Protein AF-A0A7M7PL51-F1 (afdb_monomer)

Structure (mmCIF, N/CA/C/O backbone):
data_AF-A0A7M7PL51-F1
#
_entry.id   AF-A0A7M7PL51-F1
#
loop_
_atom_site.group_PDB
_atom_site.id
_atom_site.type_symbol
_atom_site.label_atom_id
_atom_site.label_alt_id
_atom_site.label_comp_id
_atom_site.label_asym_id
_atom_site.label_entity_id
_atom_site.label_seq_id
_atom_site.pdbx_PDB_ins_code
_atom_site.Cartn_x
_atom_site.Cartn_y
_atom_site.Cartn_z
_atom_site.occupancy
_atom_site.B_iso_or_equiv
_atom_site.auth_seq_id
_atom_site.auth_comp_id
_atom_site.auth_asym_id
_atom_site.auth_atom_id
_atom_site.pdbx_PDB_model_num
ATOM 1 N N . MET A 1 1 ? -36.227 14.130 26.223 1.00 51.66 1 MET A N 1
ATOM 2 C CA . MET A 1 1 ? -36.471 14.501 24.810 1.00 51.66 1 MET A CA 1
ATOM 3 C C . MET A 1 1 ? -36.472 16.018 24.718 1.00 51.66 1 MET A C 1
ATOM 5 O O . MET A 1 1 ? -37.529 16.610 24.562 1.00 51.66 1 MET A O 1
ATOM 9 N N . GLN A 1 2 ? -35.310 16.642 24.919 1.00 46.22 2 GLN A N 1
ATOM 10 C CA . GLN A 1 2 ? -35.199 18.102 24.919 1.00 46.22 2 GLN A CA 1
ATOM 11 C C . GLN A 1 2 ? -33.788 18.605 24.560 1.00 46.22 2 GLN A C 1
ATOM 13 O O . GLN A 1 2 ? -33.479 19.728 24.901 1.00 46.22 2 GLN A O 1
ATOM 18 N N . ASP A 1 3 ? -32.972 17.810 23.847 1.00 57.25 3 ASP A N 1
ATOM 19 C CA . ASP A 1 3 ? -31.594 18.209 23.475 1.00 57.25 3 ASP A CA 1
ATOM 20 C C . ASP A 1 3 ? -31.186 17.831 22.032 1.00 57.25 3 ASP A C 1
ATOM 22 O O . ASP A 1 3 ? -30.055 18.061 21.632 1.00 57.25 3 ASP A O 1
ATOM 26 N N . VAL A 1 4 ? -32.065 17.233 21.212 1.00 58.66 4 VAL A N 1
ATOM 27 C CA . VAL A 1 4 ? -31.694 16.816 19.832 1.00 58.66 4 VAL A CA 1
ATOM 28 C C . VAL A 1 4 ? -31.955 17.930 18.809 1.00 58.66 4 VAL A C 1
ATOM 30 O O . VAL A 1 4 ? -31.234 18.065 17.824 1.00 58.66 4 VAL A O 1
ATOM 33 N N . THR A 1 5 ? -32.967 18.764 19.059 1.00 55.50 5 THR A N 1
ATOM 34 C CA . THR A 1 5 ? -33.276 19.954 18.253 1.00 55.50 5 THR A CA 1
ATOM 35 C C . THR A 1 5 ? -32.209 21.034 18.393 1.00 55.50 5 THR A C 1
ATOM 37 O O . THR A 1 5 ? -31.824 21.608 17.387 1.00 55.50 5 THR A O 1
ATOM 40 N N . GLU A 1 6 ? -31.665 21.240 19.595 1.00 62.19 6 GLU A N 1
ATOM 41 C CA . GLU A 1 6 ? -30.603 22.229 19.837 1.00 62.19 6 GLU A CA 1
ATOM 42 C C . GLU A 1 6 ? -29.288 21.808 19.161 1.00 62.19 6 GLU A C 1
ATOM 44 O O . GLU A 1 6 ? -28.619 22.620 18.534 1.00 62.19 6 GLU A O 1
ATOM 49 N N . ILE A 1 7 ? -28.976 20.505 19.161 1.00 67.88 7 ILE A N 1
ATOM 50 C CA . ILE A 1 7 ? -27.845 19.951 18.399 1.00 67.88 7 ILE A CA 1
ATOM 51 C C . ILE A 1 7 ? -28.050 20.132 16.887 1.00 67.88 7 ILE A C 1
ATOM 53 O O . ILE A 1 7 ? -27.099 20.448 16.183 1.00 67.88 7 ILE A O 1
ATOM 57 N N . THR A 1 8 ? -29.277 19.972 16.380 1.00 58.47 8 THR A N 1
ATOM 58 C CA . THR A 1 8 ? -29.563 20.157 14.945 1.00 58.47 8 THR A CA 1
ATOM 59 C C . THR A 1 8 ? -29.478 21.634 14.546 1.00 58.47 8 THR A C 1
ATOM 61 O O . THR A 1 8 ? -28.934 21.943 13.494 1.00 58.47 8 THR A O 1
ATOM 64 N N . GLU A 1 9 ? -29.940 22.558 15.394 1.00 63.97 9 GLU A N 1
ATOM 65 C CA . GLU A 1 9 ? -29.781 24.006 15.185 1.00 63.97 9 GLU A CA 1
ATOM 66 C C . GLU A 1 9 ? -28.310 24.437 15.222 1.00 63.97 9 GLU A C 1
ATOM 68 O O . GLU A 1 9 ? -27.902 25.261 14.409 1.00 63.97 9 GLU A O 1
ATOM 73 N N . ILE A 1 10 ? -27.496 23.836 16.095 1.00 67.94 10 ILE A N 1
ATOM 74 C CA . ILE A 1 10 ? -26.047 24.071 16.138 1.00 67.94 10 ILE A CA 1
ATOM 75 C C . ILE A 1 10 ? -25.356 23.509 14.887 1.00 67.94 10 ILE A C 1
ATOM 77 O O . ILE A 1 10 ? -24.491 24.179 14.338 1.00 67.94 10 ILE A O 1
ATOM 81 N N . ILE A 1 11 ? -25.737 22.322 14.400 1.00 66.06 11 ILE A N 1
ATOM 82 C CA . ILE A 1 11 ? -25.178 21.743 13.162 1.00 66.06 11 ILE A CA 1
ATOM 83 C C . ILE A 1 11 ? -25.517 22.625 11.953 1.00 66.06 11 ILE A C 1
ATOM 85 O O . ILE A 1 11 ? -24.614 22.978 11.204 1.00 66.06 11 ILE A O 1
ATOM 89 N N . MET A 1 12 ? -26.773 23.068 11.824 1.00 55.31 12 MET A N 1
ATOM 90 C CA . MET A 1 12 ? -27.180 23.980 10.746 1.00 55.31 12 MET A CA 1
ATOM 91 C C . MET A 1 12 ? -26.479 25.347 10.843 1.00 55.31 12 MET A C 1
ATOM 93 O O . MET A 1 12 ? -26.126 25.925 9.825 1.00 55.31 12 MET A O 1
ATOM 97 N N . ALA A 1 13 ? -26.231 25.859 12.055 1.00 57.91 13 ALA A N 1
ATOM 98 C CA . ALA A 1 13 ? -25.512 27.121 12.256 1.00 57.91 13 ALA A CA 1
ATOM 99 C C . ALA A 1 13 ? -23.990 27.013 12.027 1.00 57.91 13 ALA A C 1
ATOM 101 O O . ALA A 1 13 ? -23.336 28.021 11.774 1.00 57.91 13 ALA A O 1
ATOM 102 N N . LEU A 1 14 ? -23.411 25.812 12.126 1.00 57.88 14 LEU A N 1
ATOM 103 C CA . LEU A 1 14 ? -21.988 25.562 11.870 1.00 57.88 14 LEU A CA 1
ATOM 104 C C . LEU A 1 14 ? -21.682 25.330 10.384 1.00 57.88 14 LEU A C 1
ATOM 106 O O . LEU A 1 14 ? -20.540 25.528 9.971 1.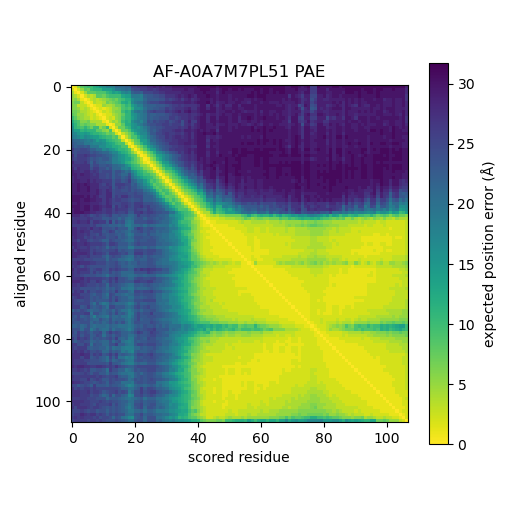00 57.88 14 LEU A O 1
ATOM 110 N N . GLU A 1 15 ? -22.680 24.953 9.584 1.00 57.22 15 GLU A N 1
ATOM 111 C CA . GLU A 1 15 ? -22.548 24.809 8.128 1.00 57.22 15 GLU A CA 1
ATOM 112 C C . GLU A 1 15 ? -22.457 26.168 7.401 1.00 57.22 15 GLU A C 1
ATOM 114 O O . GLU A 1 15 ? -21.909 26.224 6.303 1.00 57.22 15 GLU A O 1
ATOM 119 N N . ASP A 1 16 ? -22.887 27.269 8.032 1.00 59.53 16 ASP A N 1
ATOM 120 C CA . ASP A 1 16 ? -22.971 28.601 7.406 1.00 59.53 16 ASP A CA 1
ATOM 121 C C . ASP A 1 16 ? -21.784 29.550 7.686 1.00 59.53 16 ASP A C 1
ATOM 123 O O . ASP A 1 16 ? -21.740 30.631 7.098 1.00 59.53 16 ASP A O 1
ATOM 127 N N . GLU A 1 17 ? -20.802 29.205 8.538 1.00 57.53 17 GLU A N 1
ATOM 128 C CA . GLU A 1 17 ? -19.741 30.176 8.889 1.00 57.53 17 GLU A CA 1
ATOM 129 C C . GLU A 1 17 ? -18.281 29.764 8.675 1.00 57.53 17 GLU A C 1
ATOM 131 O O . GLU A 1 17 ? -17.430 30.613 8.913 1.00 57.53 17 GLU A O 1
ATOM 136 N N . GLN A 1 18 ? -17.922 28.568 8.176 1.00 56.12 18 GLN A N 1
ATOM 137 C CA . GLN A 1 18 ? -16.511 28.289 7.825 1.00 56.12 18 GLN A CA 1
ATOM 138 C C . GLN A 1 18 ? -16.293 27.333 6.645 1.00 56.12 18 GLN A C 1
ATOM 140 O O . GLN A 1 18 ? -15.847 26.203 6.832 1.00 56.12 18 GLN A O 1
ATOM 145 N N . ILE A 1 19 ? -16.438 27.849 5.418 1.00 45.22 19 ILE A N 1
ATOM 146 C CA . ILE A 1 19 ? -15.570 27.470 4.291 1.00 45.22 19 ILE A CA 1
ATOM 147 C C . ILE A 1 19 ? -15.128 28.749 3.553 1.00 45.22 19 ILE A C 1
ATOM 149 O O . ILE A 1 19 ? -15.918 29.425 2.910 1.00 45.22 19 ILE A O 1
ATOM 153 N N . LEU A 1 20 ? -13.828 29.043 3.678 1.00 43.47 20 LEU A N 1
ATOM 154 C CA . LEU A 1 20 ? -12.981 29.890 2.824 1.00 43.47 20 LEU A CA 1
ATOM 155 C C . LEU A 1 20 ? -13.353 31.375 2.641 1.00 43.47 20 LEU A C 1
ATOM 157 O O . LEU A 1 20 ? -14.115 31.784 1.773 1.00 43.47 20 LEU A O 1
ATOM 161 N N . ALA A 1 21 ? -12.616 32.213 3.374 1.00 55.38 21 ALA A N 1
ATOM 162 C CA . ALA A 1 21 ? -12.313 33.575 2.962 1.00 55.38 21 ALA A CA 1
ATOM 163 C C . ALA A 1 21 ? -11.702 33.581 1.547 1.00 55.38 21 ALA A C 1
ATOM 165 O O . ALA A 1 21 ? -10.549 33.191 1.360 1.00 55.38 21 ALA A O 1
ATOM 166 N N . GLY A 1 22 ? -12.478 34.047 0.570 1.00 45.59 22 GLY A N 1
ATOM 167 C CA . GLY A 1 22 ? -12.028 34.216 -0.806 1.00 45.59 22 GLY A CA 1
ATOM 168 C C . GLY A 1 22 ? -13.176 34.512 -1.759 1.00 45.59 22 GLY A C 1
ATOM 169 O O . GLY A 1 22 ? -13.438 33.709 -2.639 1.00 45.59 22 GLY A O 1
ATOM 170 N N . ASN A 1 23 ? -13.843 35.658 -1.598 1.00 54.84 23 ASN A N 1
ATOM 171 C CA . ASN A 1 23 ? -14.770 36.175 -2.607 1.00 54.84 23 ASN A CA 1
ATOM 172 C C . ASN A 1 23 ? -14.094 37.335 -3.371 1.00 54.84 23 ASN A C 1
ATOM 174 O O . ASN A 1 23 ? -14.207 38.486 -2.938 1.00 54.84 23 ASN A O 1
ATOM 178 N N . PRO A 1 24 ? -13.306 37.077 -4.430 1.00 53.69 24 PRO A N 1
ATOM 179 C CA . PRO A 1 24 ? -12.985 38.093 -5.424 1.00 53.69 24 PRO A CA 1
ATOM 180 C C . PRO A 1 24 ? -14.181 38.287 -6.383 1.00 53.69 24 PRO A C 1
ATOM 182 O O . PRO A 1 24 ? -14.911 37.333 -6.638 1.00 53.69 24 PRO A O 1
ATOM 185 N N . PRO A 1 25 ? -14.429 39.521 -6.856 1.00 49.31 25 PRO A N 1
ATOM 186 C CA . PRO A 1 25 ? -15.615 39.859 -7.640 1.00 49.31 25 PRO A CA 1
ATOM 187 C C . PRO A 1 25 ? -15.635 39.193 -9.023 1.00 49.31 25 PRO A C 1
ATOM 189 O O . PRO A 1 25 ? -14.589 39.017 -9.644 1.00 49.31 25 PRO A O 1
ATOM 192 N N . GLU A 1 26 ? -16.855 38.884 -9.464 1.00 51.69 26 GLU A N 1
ATOM 193 C CA . GLU A 1 26 ? -17.249 38.460 -10.811 1.00 51.69 26 GLU A CA 1
ATOM 194 C C . GLU A 1 26 ? -16.840 39.502 -11.866 1.00 51.69 26 GLU A C 1
ATOM 196 O O . GLU A 1 26 ? -17.235 40.663 -11.755 1.00 51.69 26 GLU A O 1
ATOM 201 N N . ASP A 1 27 ? -16.072 39.079 -12.872 1.00 46.56 27 ASP A N 1
ATOM 202 C CA . ASP A 1 27 ? -16.086 39.609 -14.242 1.00 46.56 27 ASP A CA 1
ATOM 203 C C . ASP A 1 27 ? -15.251 38.685 -15.157 1.00 46.56 27 ASP A C 1
ATOM 205 O O . ASP A 1 27 ? -14.186 38.214 -14.758 1.00 46.56 27 ASP A O 1
ATOM 209 N N . GLU A 1 28 ? -15.745 38.508 -16.388 1.00 50.00 28 GLU A N 1
ATOM 210 C CA . GLU A 1 28 ? -15.173 37.794 -17.553 1.00 50.00 28 GLU A CA 1
ATOM 211 C C .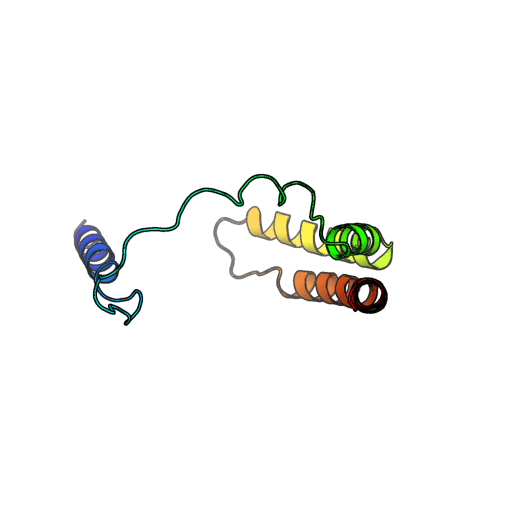 GLU A 1 28 ? -15.593 36.316 -17.731 1.00 50.00 28 GLU A C 1
ATOM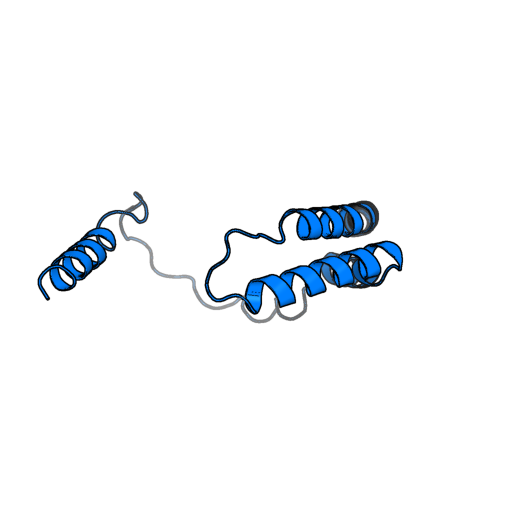 213 O O . GLU A 1 28 ? -14.863 35.366 -17.457 1.00 50.00 28 GLU A O 1
ATOM 218 N N . GLU A 1 29 ? -16.822 36.167 -18.246 1.00 50.53 29 GLU A N 1
ATOM 219 C CA . GLU A 1 29 ? -17.262 35.055 -19.099 1.00 50.53 29 GLU A CA 1
ATOM 220 C C . GLU A 1 29 ? -16.392 34.948 -20.375 1.00 50.53 29 GLU A C 1
ATOM 222 O O . GLU A 1 29 ? -15.865 35.954 -20.848 1.00 50.53 29 GLU A O 1
ATOM 227 N N . GLU A 1 30 ? -16.389 33.744 -20.966 1.00 47.91 30 GLU A N 1
ATOM 228 C CA . GLU A 1 30 ? -15.896 33.354 -22.305 1.00 47.91 30 GLU A CA 1
ATOM 229 C C . GLU A 1 30 ? -14.445 32.839 -22.397 1.00 47.91 30 GLU A C 1
ATOM 231 O O . GLU A 1 30 ? -13.521 33.589 -22.681 1.00 47.91 30 GLU A O 1
ATOM 236 N N . GLU A 1 31 ? -14.277 31.521 -22.209 1.00 46.50 31 GLU A N 1
ATOM 237 C CA . GLU A 1 31 ? -13.568 30.592 -23.121 1.00 46.50 31 GLU A CA 1
ATOM 238 C C . GLU A 1 31 ? -13.635 29.167 -22.518 1.00 46.50 31 GLU A C 1
ATOM 240 O O . GLU A 1 31 ? -12.657 28.609 -22.028 1.00 46.50 31 GLU A O 1
ATOM 245 N N . GLU A 1 32 ? -14.840 28.588 -22.505 1.00 53.06 32 GLU A N 1
ATOM 246 C CA . GLU A 1 32 ? -15.022 27.131 -22.448 1.00 53.06 32 GLU A CA 1
ATOM 247 C C . GLU A 1 32 ? -15.310 26.645 -23.876 1.00 53.06 32 GLU A C 1
ATOM 249 O O . GLU A 1 32 ? -15.903 27.387 -24.659 1.00 53.06 32 GLU A O 1
ATOM 254 N N . GLU A 1 33 ? -14.938 25.397 -24.168 1.00 51.38 33 GLU A N 1
ATOM 255 C CA . GLU A 1 33 ? -15.102 24.661 -25.437 1.00 51.38 33 GLU A CA 1
ATOM 256 C C . GLU A 1 33 ? -13.891 24.721 -26.395 1.00 51.38 33 GLU A C 1
ATOM 258 O O . GLU A 1 33 ? -13.844 25.568 -27.279 1.00 51.38 33 GLU A O 1
ATOM 263 N N . GLU A 1 34 ? -12.924 23.795 -26.224 1.00 47.75 34 GLU A N 1
ATOM 264 C CA . GLU A 1 34 ? -12.287 22.982 -27.304 1.00 47.75 34 GLU A CA 1
ATOM 265 C C . GLU A 1 34 ? -10.995 22.201 -26.885 1.00 47.75 34 GLU A C 1
ATOM 267 O O . GLU A 1 34 ? -10.103 22.017 -27.706 1.00 47.75 34 GLU A O 1
ATOM 272 N N . GLU A 1 35 ? -10.859 21.658 -25.660 1.00 49.25 35 GLU A N 1
ATOM 273 C CA . GLU A 1 35 ? -9.718 20.755 -25.316 1.00 49.25 35 GLU A CA 1
ATOM 274 C C . GLU A 1 35 ? -10.100 19.449 -24.569 1.00 49.25 35 GLU A C 1
ATOM 276 O O . GLU A 1 35 ? -9.269 18.848 -23.898 1.00 49.25 35 GLU A O 1
ATOM 281 N N . GLU A 1 36 ? -11.333 18.941 -24.683 1.00 51.19 36 GLU A N 1
ATOM 282 C CA . GLU A 1 36 ? -11.761 17.753 -23.902 1.00 51.19 36 GLU A CA 1
ATOM 283 C C . GLU A 1 36 ? -11.479 16.373 -24.547 1.00 51.19 36 GLU A C 1
ATOM 285 O O . GLU A 1 36 ? -11.829 15.349 -23.970 1.00 51.19 36 GLU A O 1
ATOM 290 N N . GLU A 1 37 ? -10.828 16.292 -25.714 1.00 51.47 37 GLU A N 1
ATOM 291 C CA . GLU A 1 37 ? -10.710 15.033 -26.493 1.00 51.47 37 GLU A CA 1
ATOM 292 C C . GLU A 1 37 ? -9.268 14.475 -26.613 1.00 51.47 37 GLU A C 1
ATOM 294 O O . GLU A 1 37 ? -9.015 13.600 -27.443 1.00 51.47 37 GLU A O 1
ATOM 299 N N . GLU A 1 38 ? -8.299 14.947 -25.811 1.00 55.66 38 GLU A N 1
ATOM 300 C CA . GLU A 1 38 ? -6.917 14.404 -25.800 1.00 55.66 38 GLU A CA 1
ATOM 301 C C . GLU A 1 38 ? -6.455 13.814 -24.445 1.00 55.66 38 GLU A C 1
ATOM 303 O O . GLU A 1 38 ? -5.388 13.199 -24.382 1.00 55.66 38 GLU A O 1
ATOM 308 N N . ASP A 1 39 ? -7.248 13.920 -23.370 1.00 57.34 39 ASP A N 1
ATOM 309 C CA . ASP A 1 39 ? -6.841 13.491 -22.015 1.00 57.34 39 ASP A CA 1
ATOM 310 C C . ASP A 1 39 ? -7.164 12.020 -21.669 1.00 57.34 39 ASP A C 1
ATOM 312 O O . ASP A 1 39 ? -6.692 11.502 -20.654 1.00 57.34 39 ASP A O 1
ATOM 316 N N . GLU A 1 40 ? -7.926 11.295 -22.497 1.00 61.81 40 GLU A N 1
ATOM 317 C CA . GLU A 1 40 ? -8.349 9.921 -22.161 1.00 61.81 40 GLU A CA 1
ATOM 318 C C . GLU A 1 40 ? -7.205 8.881 -22.205 1.00 61.81 40 GLU A C 1
ATOM 320 O O . GLU A 1 40 ? -7.325 7.802 -21.618 1.00 61.81 40 GLU A O 1
ATOM 325 N N . ASP A 1 41 ? -6.067 9.204 -22.834 1.00 67.81 41 ASP A N 1
ATOM 326 C CA . ASP A 1 41 ? -4.933 8.283 -23.023 1.00 67.81 41 ASP A CA 1
ATOM 327 C C . ASP A 1 41 ? -3.717 8.562 -22.109 1.00 67.81 41 ASP A C 1
ATOM 329 O O . ASP A 1 41 ? -2.730 7.807 -22.126 1.00 67.81 41 ASP A O 1
ATOM 333 N N . LEU A 1 42 ? -3.742 9.620 -21.287 1.00 79.62 42 LEU A N 1
ATOM 334 C CA . LEU A 1 42 ? -2.614 9.967 -20.417 1.00 79.62 42 LEU A CA 1
ATOM 335 C C . LEU A 1 42 ? -2.601 9.114 -19.135 1.00 79.62 42 LEU A C 1
ATOM 337 O O . LEU A 1 42 ? -3.129 9.487 -18.092 1.00 79.62 42 LEU A O 1
ATOM 341 N N . VAL A 1 43 ? -1.943 7.953 -19.190 1.00 87.88 43 VAL A N 1
ATOM 342 C CA . VAL A 1 43 ? -1.769 7.062 -18.025 1.00 87.88 43 VAL A CA 1
ATOM 343 C C . VAL A 1 43 ? -0.475 7.377 -17.269 1.00 87.88 43 VAL A C 1
ATOM 345 O O . VAL A 1 43 ? 0.611 7.315 -17.851 1.00 87.88 43 VAL A O 1
ATOM 348 N N . ASP A 1 44 ? -0.565 7.617 -15.956 1.00 90.38 44 ASP A N 1
ATOM 349 C CA . ASP A 1 44 ? 0.602 7.800 -15.086 1.00 90.38 44 ASP A CA 1
ATOM 350 C C . ASP A 1 44 ? 1.437 6.498 -15.004 1.00 90.38 44 ASP A C 1
ATOM 352 O O . ASP A 1 44 ? 0.961 5.478 -14.489 1.00 90.38 44 ASP A O 1
ATOM 356 N N . PRO A 1 45 ? 2.711 6.498 -15.452 1.00 92.50 45 PRO A N 1
ATOM 357 C CA . PRO A 1 45 ? 3.594 5.340 -15.321 1.00 92.50 45 PRO A CA 1
ATOM 358 C C . PRO A 1 45 ? 3.730 4.827 -13.882 1.00 92.50 45 PRO A C 1
ATOM 360 O O . PRO A 1 45 ? 3.966 3.633 -13.683 1.00 92.50 45 PRO A O 1
ATOM 363 N N . ARG A 1 46 ? 3.576 5.703 -12.879 1.00 93.94 46 ARG A N 1
ATOM 364 C CA . ARG A 1 46 ? 3.655 5.339 -11.461 1.00 93.94 46 ARG A CA 1
ATOM 365 C C . ARG A 1 46 ? 2.573 4.350 -11.058 1.00 93.94 46 ARG A C 1
ATOM 367 O O . ARG A 1 46 ? 2.851 3.521 -10.203 1.00 93.94 46 ARG A O 1
ATOM 374 N N . ASP A 1 47 ? 1.378 4.393 -11.641 1.00 94.50 47 ASP A N 1
ATOM 375 C CA . ASP A 1 47 ? 0.288 3.519 -11.194 1.00 94.50 47 ASP A CA 1
ATOM 376 C C . ASP A 1 47 ? 0.589 2.044 -11.476 1.00 94.50 47 ASP A C 1
ATOM 378 O O . ASP A 1 47 ? 0.443 1.210 -10.583 1.00 94.50 47 ASP A O 1
ATOM 382 N N . LYS A 1 48 ? 1.141 1.735 -12.657 1.00 95.00 48 LYS A N 1
ATOM 383 C CA . LYS A 1 48 ? 1.616 0.377 -12.977 1.00 95.00 48 LYS A CA 1
ATOM 384 C C . LYS A 1 48 ? 2.783 -0.048 -12.088 1.00 95.00 48 LYS A C 1
ATOM 386 O O . LYS A 1 48 ? 2.807 -1.165 -11.588 1.00 95.00 48 LYS A O 1
ATOM 391 N N . ILE A 1 49 ? 3.743 0.851 -11.863 1.00 97.25 49 ILE A N 1
ATOM 392 C CA . ILE A 1 49 ? 4.899 0.575 -10.994 1.00 97.25 49 ILE A CA 1
ATOM 393 C C . ILE A 1 49 ? 4.439 0.2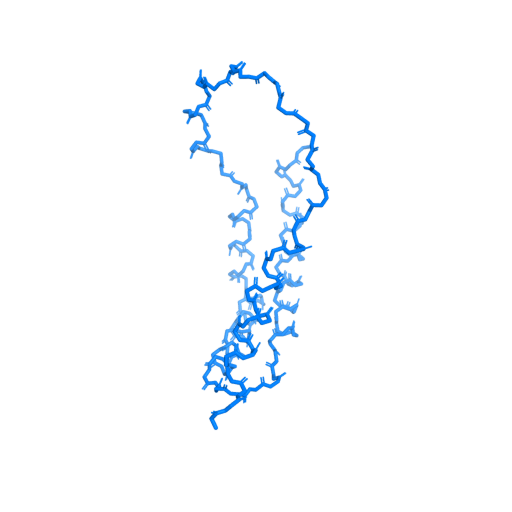86 -9.564 1.00 97.25 49 ILE A C 1
ATOM 395 O O . ILE A 1 49 ? 4.984 -0.604 -8.912 1.00 97.25 49 ILE A O 1
ATOM 399 N N . ARG A 1 50 ? 3.444 1.033 -9.076 1.00 97.06 50 ARG A N 1
ATOM 400 C CA . ARG A 1 50 ? 2.874 0.845 -7.747 1.00 97.06 50 ARG A CA 1
ATOM 401 C C . ARG A 1 50 ? 2.218 -0.530 -7.642 1.00 97.06 50 ARG A C 1
ATOM 403 O O . ARG A 1 50 ? 2.560 -1.259 -6.721 1.00 97.06 50 ARG A O 1
ATOM 410 N N . GLU A 1 51 ? 1.385 -0.919 -8.608 1.00 96.56 51 GLU A N 1
ATOM 411 C CA . GLU A 1 51 ? 0.754 -2.250 -8.658 1.00 96.56 51 GLU A CA 1
ATOM 412 C C . GLU A 1 51 ? 1.795 -3.386 -8.629 1.00 96.56 51 GLU A C 1
ATOM 414 O O . GLU A 1 51 ? 1.699 -4.310 -7.817 1.00 96.56 51 GLU A O 1
ATOM 419 N N . ASP A 1 52 ? 2.851 -3.276 -9.439 1.00 97.12 52 ASP A N 1
ATOM 420 C CA . ASP A 1 52 ? 3.951 -4.247 -9.453 1.00 97.12 52 ASP A CA 1
ATOM 421 C C . ASP A 1 52 ? 4.685 -4.310 -8.097 1.00 97.12 52 ASP A C 1
ATOM 423 O O . ASP A 1 52 ? 5.057 -5.389 -7.624 1.00 97.12 52 ASP A O 1
ATOM 427 N N . CYS A 1 53 ? 4.895 -3.158 -7.449 1.00 98.25 53 CYS A N 1
ATOM 428 C CA . CYS A 1 53 ? 5.542 -3.061 -6.140 1.00 98.25 53 CYS A CA 1
ATOM 429 C C . CYS A 1 53 ? 4.673 -3.615 -5.000 1.00 98.25 53 CYS A C 1
ATOM 431 O O . CYS A 1 53 ? 5.196 -4.282 -4.102 1.00 98.25 53 CYS A O 1
ATOM 433 N N . GLU A 1 54 ? 3.360 -3.394 -5.045 1.00 97.81 54 GLU A N 1
ATOM 434 C CA . GLU A 1 54 ? 2.390 -3.959 -4.103 1.00 97.81 54 GLU A CA 1
ATOM 435 C C . GLU A 1 54 ? 2.371 -5.494 -4.167 1.00 97.81 54 GLU A C 1
ATOM 437 O O . GLU A 1 54 ? 2.280 -6.154 -3.131 1.00 97.81 54 GLU A O 1
ATOM 442 N N . ALA A 1 55 ? 2.546 -6.069 -5.362 1.00 97.06 55 ALA A N 1
ATOM 443 C CA . ALA A 1 55 ? 2.593 -7.515 -5.583 1.00 97.06 55 ALA A CA 1
ATOM 444 C C . ALA A 1 55 ? 3.915 -8.183 -5.149 1.00 97.06 55 ALA A C 1
ATOM 446 O O . ALA A 1 55 ? 4.039 -9.413 -5.190 1.00 97.06 55 ALA A O 1
ATOM 447 N N . THR A 1 56 ? 4.926 -7.413 -4.727 1.00 96.94 56 THR A N 1
ATOM 448 C CA . 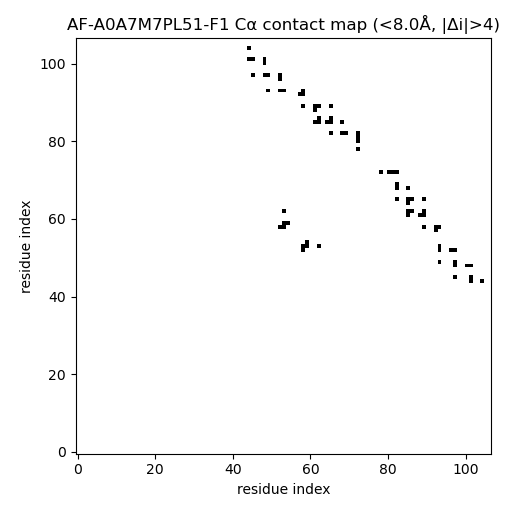THR A 1 56 ? 6.179 -7.990 -4.221 1.00 96.94 56 THR A CA 1
ATOM 449 C C . THR A 1 56 ? 5.938 -8.759 -2.924 1.00 96.94 56 THR A C 1
ATOM 451 O O . THR A 1 56 ? 5.167 -8.337 -2.071 1.00 96.94 56 THR A O 1
ATOM 454 N N . GLY A 1 57 ? 6.638 -9.879 -2.719 1.00 96.56 57 GLY A N 1
ATOM 455 C CA . GLY A 1 57 ? 6.353 -10.771 -1.585 1.00 96.56 57 GLY A CA 1
ATOM 456 C C . GLY A 1 57 ? 6.432 -10.111 -0.199 1.00 96.56 57 GLY A C 1
ATOM 457 O O . GLY A 1 57 ? 5.695 -10.508 0.699 1.00 96.56 57 GLY A O 1
ATOM 458 N N . HIS A 1 58 ? 7.291 -9.101 -0.012 1.00 95.94 58 HIS A N 1
ATOM 459 C CA . HIS A 1 58 ? 7.358 -8.366 1.254 1.00 95.94 58 HIS A CA 1
ATOM 460 C C . HIS A 1 58 ? 6.192 -7.382 1.413 1.00 95.94 58 HIS A C 1
ATOM 462 O O . HIS A 1 58 ? 5.532 -7.410 2.450 1.00 95.94 58 HIS A O 1
ATOM 468 N N . CYS A 1 59 ? 5.908 -6.558 0.396 1.00 98.06 59 CYS A N 1
ATOM 469 C CA . CYS A 1 59 ? 4.826 -5.576 0.480 1.00 98.06 59 CYS A CA 1
ATOM 470 C C . CYS A 1 59 ? 3.447 -6.250 0.476 1.00 98.06 59 CYS A C 1
ATOM 472 O O . CYS A 1 59 ? 2.565 -5.808 1.202 1.00 98.06 59 CYS A O 1
ATOM 474 N N . ALA A 1 60 ? 3.283 -7.370 -0.233 1.00 98.38 60 ALA A N 1
ATOM 475 C CA . ALA A 1 60 ? 2.063 -8.171 -0.220 1.00 98.38 60 ALA A CA 1
ATOM 476 C C . ALA A 1 60 ? 1.749 -8.722 1.182 1.00 98.38 60 ALA A C 1
ATOM 478 O O . ALA A 1 60 ? 0.612 -8.639 1.629 1.00 98.38 60 ALA A O 1
ATOM 479 N N . ALA A 1 61 ? 2.753 -9.211 1.920 1.00 98.56 61 ALA A N 1
ATOM 480 C CA . ALA A 1 61 ? 2.555 -9.683 3.295 1.00 98.56 61 ALA A CA 1
ATOM 481 C C . ALA A 1 61 ? 2.168 -8.546 4.264 1.00 98.56 61 ALA A C 1
ATOM 483 O O . ALA A 1 61 ? 1.356 -8.733 5.174 1.00 98.56 61 ALA A O 1
ATOM 484 N N . LEU A 1 62 ? 2.732 -7.349 4.070 1.00 98.56 62 LEU A N 1
ATOM 485 C CA . LEU A 1 62 ? 2.342 -6.161 4.836 1.00 98.56 62 LEU A CA 1
ATOM 486 C C . LEU A 1 62 ? 0.925 -5.711 4.470 1.00 98.56 62 LEU A C 1
ATOM 488 O O . LEU A 1 62 ? 0.143 -5.386 5.359 1.00 98.56 62 LEU A O 1
ATOM 492 N N . LYS A 1 63 ? 0.558 -5.793 3.187 1.00 98.44 63 LYS A N 1
ATOM 493 C CA . LYS A 1 63 ? -0.805 -5.544 2.720 1.00 98.44 63 LYS A CA 1
ATOM 494 C C . LYS A 1 63 ? -1.806 -6.516 3.346 1.00 98.44 63 LYS A C 1
ATOM 496 O O . LYS A 1 63 ? -2.828 -6.073 3.847 1.00 98.44 63 LYS A O 1
ATOM 501 N N . GLU A 1 64 ? -1.498 -7.812 3.401 1.00 98.56 64 GLU A N 1
ATOM 502 C CA . GLU A 1 64 ? -2.340 -8.808 4.087 1.00 98.56 64 GLU A CA 1
ATOM 503 C C . GLU A 1 64 ? -2.534 -8.468 5.575 1.00 98.56 64 GLU A C 1
ATOM 505 O O . GLU A 1 64 ? -3.623 -8.640 6.122 1.00 98.56 64 GLU A O 1
ATOM 510 N N . THR A 1 65 ? -1.491 -7.953 6.231 1.00 98.31 65 THR A N 1
ATOM 511 C CA . THR A 1 65 ? -1.552 -7.529 7.638 1.00 98.31 65 THR A CA 1
ATOM 512 C C . THR A 1 65 ? -2.440 -6.290 7.809 1.00 98.31 65 THR A C 1
ATOM 514 O O . THR A 1 65 ? -3.282 -6.253 8.710 1.00 98.31 65 THR A O 1
ATOM 517 N N . PHE A 1 66 ? -2.302 -5.308 6.917 1.00 98.62 66 PHE A N 1
ATOM 518 C CA . PHE A 1 66 ? -3.149 -4.117 6.868 1.00 98.62 66 PHE A CA 1
ATOM 519 C C . PHE A 1 66 ? -4.619 -4.457 6.588 1.00 98.62 66 PHE A C 1
ATOM 521 O O . PHE A 1 66 ? -5.507 -3.977 7.298 1.00 98.62 66 PHE A O 1
ATOM 528 N N . ASP A 1 67 ? -4.886 -5.331 5.618 1.00 98.56 67 ASP A N 1
ATOM 529 C CA . ASP A 1 67 ? -6.234 -5.786 5.275 1.00 98.56 67 ASP A CA 1
ATOM 530 C C . ASP A 1 67 ? -6.871 -6.511 6.478 1.00 98.56 67 ASP A C 1
ATOM 532 O O . ASP A 1 67 ? -8.005 -6.222 6.858 1.00 98.56 67 ASP A O 1
ATOM 536 N N . ALA A 1 68 ? -6.111 -7.362 7.178 1.00 98.62 68 ALA A N 1
ATOM 537 C CA . ALA A 1 68 ? -6.581 -8.042 8.386 1.00 98.62 68 ALA A CA 1
ATOM 538 C C . ALA A 1 68 ? -6.874 -7.086 9.559 1.00 98.62 68 ALA A C 1
ATOM 540 O O . ALA A 1 68 ? -7.791 -7.336 10.352 1.00 98.62 68 ALA A O 1
ATOM 541 N N . CYS A 1 69 ? -6.105 -6.001 9.707 1.00 98.62 69 CYS A N 1
ATOM 542 C CA . CYS A 1 69 ? -6.443 -4.941 10.656 1.00 98.62 69 CYS A CA 1
ATOM 543 C C . CYS A 1 69 ? -7.736 -4.234 10.240 1.00 98.62 69 CYS A C 1
ATOM 545 O O . CYS A 1 69 ? -8.636 -4.067 11.066 1.00 98.62 69 CYS A O 1
ATOM 547 N N . THR A 1 70 ? -7.846 -3.872 8.961 1.00 98.31 70 THR A N 1
ATOM 548 C CA . THR A 1 70 ? -9.000 -3.157 8.409 1.00 98.31 70 THR A CA 1
ATOM 549 C C . THR A 1 70 ? -10.281 -3.951 8.640 1.00 98.31 70 THR A C 1
ATOM 551 O O . THR A 1 70 ? -11.218 -3.426 9.236 1.00 98.31 70 THR A O 1
ATOM 554 N N . ASP A 1 71 ? -10.287 -5.247 8.322 1.00 98.38 71 ASP A N 1
ATOM 555 C CA . ASP A 1 71 ? -11.422 -6.139 8.575 1.00 98.38 71 ASP A CA 1
ATOM 556 C C . ASP A 1 71 ? -11.812 -6.180 10.062 1.00 98.38 71 ASP A C 1
ATOM 558 O O . ASP A 1 71 ? -12.994 -6.137 10.421 1.00 98.38 71 ASP A O 1
ATOM 562 N N . ARG A 1 72 ? -10.81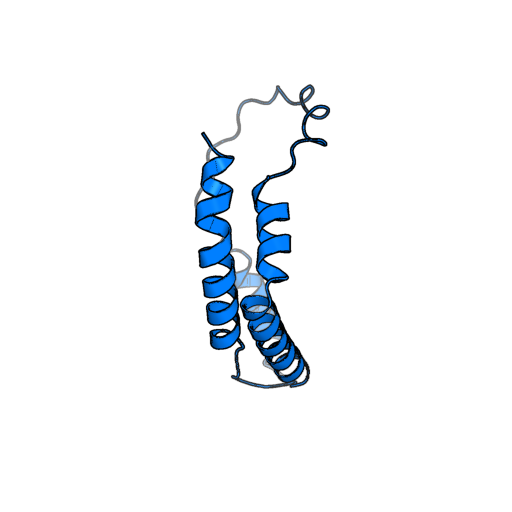9 -6.227 10.960 1.00 97.44 72 ARG A N 1
ATOM 563 C CA . ARG A 1 72 ? -11.037 -6.248 12.413 1.00 97.44 72 ARG A CA 1
ATOM 564 C C . ARG A 1 72 ? -11.626 -4.936 12.930 1.00 97.44 72 ARG A C 1
ATOM 566 O O . ARG A 1 72 ? -12.497 -4.983 13.802 1.00 97.44 72 ARG A O 1
ATOM 573 N N . VAL A 1 73 ? -11.147 -3.793 12.441 1.00 97.88 73 VAL A N 1
ATOM 574 C CA . VAL A 1 73 ? -11.625 -2.461 12.842 1.00 97.88 73 VAL A CA 1
ATOM 575 C C . VAL A 1 73 ? -13.016 -2.204 12.269 1.00 97.88 73 VAL A C 1
ATOM 577 O O . VAL A 1 73 ? -13.913 -1.823 13.018 1.00 97.88 73 VAL A O 1
ATOM 580 N N . SER A 1 74 ? -13.244 -2.512 10.990 1.00 96.69 74 SER A N 1
ATOM 581 C CA . SER A 1 74 ? -14.545 -2.356 10.329 1.00 96.69 74 SER A CA 1
ATOM 582 C C . SER A 1 74 ? -15.639 -3.251 10.922 1.00 96.69 74 SER A C 1
ATOM 584 O O . SER A 1 74 ? -16.814 -2.891 10.883 1.00 96.69 74 SER A O 1
ATOM 586 N N . ALA A 1 75 ? -15.284 -4.394 11.515 1.00 97.50 75 ALA A N 1
ATOM 587 C CA . ALA A 1 75 ? -16.239 -5.266 12.199 1.00 97.50 75 ALA A CA 1
ATOM 588 C C . ALA A 1 75 ? -16.703 -4.739 13.574 1.00 97.50 75 ALA A C 1
ATOM 590 O O . ALA A 1 75 ? -17.667 -5.265 14.141 1.00 97.50 75 ALA A O 1
ATOM 591 N N . LYS A 1 76 ? -16.035 -3.731 14.150 1.00 96.12 76 LYS A N 1
ATOM 592 C CA . LYS A 1 76 ? -16.358 -3.194 15.479 1.00 96.12 76 LYS A CA 1
ATOM 593 C C . LYS A 1 76 ? -17.224 -1.944 15.354 1.00 96.12 76 LYS A C 1
ATOM 595 O O . LYS A 1 76 ? -16.861 -0.982 14.696 1.00 96.12 76 LYS A O 1
ATOM 600 N N . SER A 1 77 ? -18.345 -1.915 16.076 1.00 93.81 77 SER A N 1
ATOM 601 C CA . SER A 1 77 ? -19.243 -0.750 16.092 1.00 93.81 77 SER A CA 1
ATOM 602 C C . SER A 1 77 ? -18.712 0.436 16.905 1.00 93.81 77 SER A C 1
ATOM 604 O O . SER A 1 77 ? -19.161 1.555 16.704 1.00 93.81 77 SER A O 1
ATOM 606 N N . ASN A 1 78 ? -17.816 0.190 17.867 1.00 94.00 78 ASN A N 1
ATOM 607 C CA . ASN A 1 78 ? -17.160 1.212 18.684 1.00 94.00 78 ASN A CA 1
ATOM 608 C C . ASN A 1 78 ? -15.752 0.727 19.036 1.00 94.00 78 ASN A C 1
ATOM 610 O O . ASN A 1 78 ? -15.595 -0.226 19.805 1.00 94.00 78 ASN A O 1
ATOM 614 N N . THR A 1 79 ? -14.730 1.356 18.466 1.00 96.19 79 THR A N 1
ATOM 615 C CA . THR A 1 79 ? -13.330 1.062 18.771 1.00 96.19 79 THR A CA 1
ATOM 616 C C . THR A 1 79 ? -12.476 2.313 18.587 1.00 96.19 79 THR A C 1
ATOM 618 O O . THR A 1 79 ? -12.772 3.136 17.730 1.00 96.19 79 THR A O 1
ATOM 621 N N . GLU A 1 80 ? -11.435 2.451 19.406 1.00 96.88 80 GLU A N 1
ATOM 622 C CA . GLU A 1 80 ? -10.385 3.473 19.253 1.00 96.88 80 GLU A CA 1
ATOM 623 C C . GLU A 1 80 ? -9.164 2.923 18.491 1.00 96.88 80 GLU A C 1
ATOM 625 O O . GLU A 1 80 ? -8.170 3.618 18.304 1.00 96.88 80 GLU A O 1
ATOM 630 N N . GLU A 1 81 ? -9.214 1.651 18.083 1.00 97.31 81 GLU A N 1
ATOM 631 C CA . GLU A 1 81 ? -8.164 1.015 17.295 1.00 97.31 81 GLU A CA 1
ATOM 632 C C . GLU A 1 81 ? -8.095 1.633 15.893 1.00 97.31 81 GLU A C 1
ATOM 634 O O . GLU A 1 81 ? -9.122 1.823 15.241 1.00 97.31 81 GLU A O 1
ATOM 639 N N . THR A 1 82 ? -6.879 1.901 15.413 1.00 97.88 82 THR A N 1
ATOM 640 C CA . THR A 1 82 ? -6.626 2.375 14.046 1.00 97.88 82 THR A CA 1
ATOM 641 C C . THR A 1 82 ? -5.581 1.487 13.383 1.00 97.88 82 THR A C 1
ATOM 643 O O . THR A 1 82 ? -4.679 1.013 14.067 1.00 97.88 82 THR A O 1
ATOM 646 N N . CYS A 1 83 ? -5.665 1.323 12.062 1.00 98.50 83 CYS A N 1
ATOM 647 C CA . CYS A 1 83 ? -4.706 0.543 11.266 1.00 98.50 83 CYS A CA 1
ATOM 648 C C . CYS A 1 83 ? -3.554 1.393 10.714 1.00 98.50 83 CYS A C 1
ATOM 650 O O . CYS A 1 83 ? -3.031 1.138 9.631 1.00 98.50 83 CYS A O 1
ATOM 652 N N . THR A 1 84 ? -3.222 2.480 11.415 1.00 98.38 84 THR A N 1
ATOM 653 C CA . THR A 1 84 ? -2.258 3.486 10.949 1.00 98.38 84 THR A CA 1
ATOM 654 C C . THR A 1 84 ? -0.836 2.927 10.905 1.00 98.38 84 THR A C 1
ATOM 656 O O . THR A 1 84 ? -0.065 3.285 10.021 1.00 98.38 84 THR A O 1
ATOM 659 N N . GLU A 1 85 ? -0.494 2.047 11.847 1.00 98.31 85 GLU A N 1
ATOM 660 C CA . GLU A 1 85 ? 0.809 1.378 11.899 1.00 98.31 85 GLU A CA 1
ATOM 661 C C . GLU A 1 85 ? 0.995 0.481 10.672 1.00 98.31 85 GLU A C 1
ATOM 663 O O . GLU A 1 85 ? 1.911 0.700 9.881 1.00 98.31 85 GLU A O 1
ATOM 668 N N . GLU A 1 86 ? 0.057 -0.440 10.440 1.00 98.56 86 GLU A N 1
ATOM 669 C CA . GLU A 1 86 ? 0.100 -1.371 9.313 1.00 98.56 86 GLU A CA 1
ATOM 670 C C . GLU A 1 86 ? 0.050 -0.639 7.966 1.00 98.56 86 GLU A C 1
ATOM 672 O O . GLU A 1 86 ? 0.701 -1.046 7.001 1.00 98.56 86 GLU A O 1
ATOM 677 N N . PHE A 1 87 ? -0.694 0.468 7.903 1.00 98.56 87 PHE A N 1
ATOM 678 C CA . PHE A 1 87 ? -0.746 1.322 6.724 1.00 98.56 87 PHE A CA 1
ATOM 679 C C . PHE A 1 87 ? 0.612 1.960 6.416 1.00 98.56 87 PHE A C 1
ATOM 681 O O . PHE A 1 87 ? 1.057 1.918 5.268 1.00 98.56 87 PHE A O 1
ATOM 688 N N . PHE A 1 88 ? 1.297 2.524 7.417 1.00 98.62 88 PHE A N 1
ATOM 689 C CA . PHE A 1 88 ? 2.617 3.120 7.205 1.00 98.62 88 PHE A CA 1
ATOM 690 C C . PHE A 1 88 ? 3.687 2.082 6.878 1.00 98.62 88 PHE A C 1
ATOM 692 O O . PHE A 1 88 ? 4.550 2.367 6.049 1.00 98.62 88 PHE A O 1
ATOM 699 N N . ASP A 1 89 ? 3.614 0.884 7.455 1.00 98.50 89 ASP A N 1
ATOM 700 C CA . ASP A 1 89 ? 4.526 -0.206 7.109 1.00 98.50 89 ASP A CA 1
ATOM 701 C C . ASP A 1 89 ? 4.361 -0.632 5.643 1.00 98.50 89 ASP A C 1
ATOM 703 O O . ASP A 1 89 ? 5.343 -0.745 4.901 1.00 98.50 89 ASP A O 1
ATOM 707 N N . PHE A 1 90 ? 3.114 -0.813 5.196 1.00 98.69 90 PHE A N 1
ATOM 708 C CA . PHE A 1 90 ? 2.804 -1.119 3.802 1.00 98.69 90 PHE A CA 1
ATOM 709 C C . PHE A 1 90 ? 3.268 -0.004 2.855 1.00 98.69 90 PHE A C 1
ATOM 711 O O . PHE A 1 90 ? 4.003 -0.279 1.902 1.00 98.69 90 PHE A O 1
ATOM 718 N N . LEU A 1 91 ? 2.913 1.254 3.143 1.00 98.44 91 LEU A N 1
ATOM 719 C CA . LEU A 1 91 ? 3.327 2.402 2.334 1.00 98.44 91 LEU A CA 1
ATOM 720 C C . LEU A 1 91 ? 4.846 2.526 2.251 1.00 98.44 91 LEU A C 1
ATOM 722 O O . LEU A 1 91 ? 5.385 2.706 1.164 1.00 98.44 91 LEU A O 1
ATOM 726 N N . HIS A 1 92 ? 5.551 2.377 3.374 1.00 98.56 92 HIS A N 1
ATOM 727 C CA . HIS A 1 92 ? 7.006 2.454 3.396 1.00 98.56 92 HIS A CA 1
ATOM 728 C C . HIS A 1 92 ? 7.643 1.430 2.448 1.00 98.56 92 HIS A C 1
ATOM 730 O O . HIS A 1 92 ? 8.577 1.758 1.712 1.00 98.56 92 HIS A O 1
ATOM 736 N N . CYS A 1 93 ? 7.116 0.202 2.431 1.00 98.56 93 CYS A N 1
ATOM 737 C CA . CYS A 1 93 ? 7.567 -0.846 1.521 1.00 98.56 93 CYS A CA 1
ATOM 738 C C . CYS A 1 93 ? 7.329 -0.470 0.051 1.00 9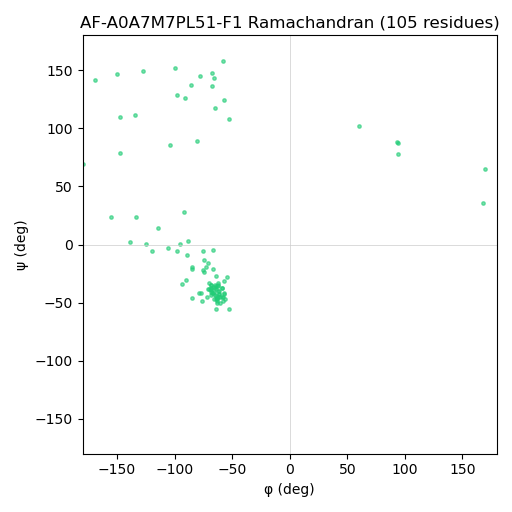8.56 93 CYS A C 1
ATOM 740 O O . CYS A 1 93 ? 8.252 -0.531 -0.771 1.00 98.56 93 CYS A O 1
ATOM 742 N N . VAL A 1 94 ? 6.104 -0.046 -0.274 1.00 98.44 94 VAL A N 1
ATOM 743 C CA . VAL A 1 94 ? 5.709 0.308 -1.643 1.00 98.44 94 VAL A CA 1
ATOM 744 C C . VAL A 1 94 ? 6.502 1.509 -2.148 1.00 98.44 94 VAL A C 1
ATOM 746 O O . VAL A 1 94 ? 7.021 1.455 -3.262 1.00 98.44 94 VAL A O 1
ATOM 749 N N . ASP A 1 95 ? 6.681 2.550 -1.339 1.00 98.19 95 ASP A N 1
ATOM 750 C CA . ASP A 1 95 ? 7.432 3.755 -1.704 1.00 98.19 95 ASP A CA 1
ATOM 751 C C . ASP A 1 95 ? 8.917 3.461 -1.919 1.00 98.19 95 ASP A C 1
ATOM 753 O O . ASP A 1 95 ? 9.515 3.939 -2.889 1.00 98.19 95 ASP A O 1
ATOM 757 N N . HIS A 1 96 ? 9.510 2.621 -1.063 1.00 98.25 96 HIS A N 1
ATOM 758 C CA . HIS A 1 96 ? 10.894 2.183 -1.224 1.00 98.25 96 HIS A CA 1
ATOM 759 C C . HIS A 1 96 ? 11.114 1.473 -2.569 1.00 98.25 96 HIS A C 1
ATOM 761 O O . HIS A 1 96 ? 12.146 1.663 -3.217 1.00 98.25 96 HIS A O 1
ATOM 767 N N . CYS A 1 97 ? 10.127 0.692 -3.014 1.00 98.19 97 CYS A N 1
ATOM 768 C CA . CYS A 1 97 ? 10.139 0.022 -4.311 1.00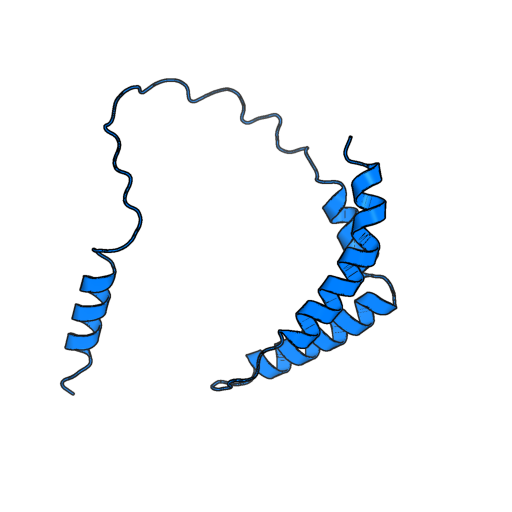 98.19 97 CYS A CA 1
ATOM 769 C C . CYS A 1 97 ? 9.821 0.973 -5.485 1.00 98.19 97 CYS A C 1
ATOM 771 O O . CYS A 1 97 ? 10.471 0.915 -6.537 1.00 98.19 97 CYS A O 1
ATOM 773 N N . THR A 1 98 ? 8.841 1.862 -5.316 1.00 97.94 98 THR A N 1
ATOM 774 C CA . THR A 1 98 ? 8.238 2.669 -6.389 1.00 97.94 98 THR A CA 1
ATOM 775 C C . THR A 1 98 ? 9.107 3.863 -6.767 1.00 97.94 98 THR A C 1
ATOM 777 O O . THR A 1 98 ? 9.298 4.132 -7.957 1.00 97.94 98 THR A O 1
ATOM 780 N N . ALA A 1 99 ? 9.689 4.561 -5.786 1.00 96.75 99 ALA A N 1
ATOM 781 C CA . ALA A 1 99 ? 10.458 5.785 -6.008 1.00 96.75 99 ALA A CA 1
ATOM 782 C C . ALA A 1 99 ? 11.585 5.638 -7.057 1.00 96.75 99 ALA A C 1
ATOM 784 O O . ALA A 1 99 ? 11.570 6.372 -8.049 1.00 96.75 99 ALA A O 1
ATOM 785 N N . PRO A 1 100 ? 12.538 4.689 -6.939 1.00 97.00 100 PRO A N 1
ATOM 786 C CA . PRO A 1 100 ? 13.648 4.589 -7.891 1.00 97.00 100 PRO A CA 1
ATOM 787 C C . PRO A 1 100 ? 13.217 4.189 -9.308 1.00 97.00 100 PRO A C 1
ATOM 789 O O . PRO A 1 100 ? 13.978 4.387 -10.255 1.00 97.00 100 PRO A O 1
ATOM 792 N N . GLN A 1 101 ? 12.043 3.580 -9.468 1.00 96.44 101 GLN A N 1
ATOM 793 C CA . GLN A 1 101 ? 11.505 3.187 -10.769 1.00 96.44 101 GLN A CA 1
ATOM 794 C C . GLN A 1 101 ? 10.778 4.360 -11.418 1.00 96.44 101 GLN A C 1
ATOM 796 O O . GLN A 1 101 ? 11.057 4.700 -12.562 1.00 96.44 101 GLN A O 1
ATOM 801 N N . THR A 1 102 ? 9.942 5.036 -10.641 1.00 96.25 102 THR A N 1
ATOM 802 C CA . THR A 1 102 ? 9.136 6.182 -11.062 1.00 96.25 102 THR A CA 1
ATOM 803 C C . THR A 1 102 ? 10.001 7.325 -11.605 1.00 96.25 102 THR A C 1
ATOM 805 O O . THR A 1 102 ? 9.760 7.815 -12.707 1.00 96.25 102 THR A O 1
ATOM 808 N N . PHE A 1 103 ? 11.105 7.667 -10.927 1.00 94.81 103 PHE A N 1
ATOM 809 C CA . PHE A 1 103 ? 12.039 8.705 -11.396 1.00 94.81 103 PHE A CA 1
ATOM 810 C C . PHE A 1 103 ? 12.806 8.355 -12.685 1.00 94.81 103 PHE A C 1
ATOM 812 O O . PHE A 1 103 ? 13.537 9.193 -13.202 1.00 94.81 103 PHE A O 1
ATOM 819 N N . LYS A 1 104 ? 12.663 7.140 -13.232 1.00 95.00 104 LYS A N 1
ATOM 820 C CA . LYS A 1 104 ? 13.176 6.804 -14.574 1.00 95.00 104 LYS A CA 1
ATOM 821 C C . LYS A 1 104 ? 12.204 7.196 -15.687 1.00 95.00 104 LYS A C 1
ATOM 823 O O . LYS A 1 104 ? 12.622 7.272 -16.840 1.00 95.00 104 LYS A O 1
ATOM 828 N N . HIS A 1 105 ? 10.928 7.392 -15.357 1.00 93.06 105 HIS A N 1
ATOM 829 C CA . HIS A 1 105 ? 9.878 7.751 -16.310 1.00 93.06 105 HIS A CA 1
ATOM 830 C C . HIS A 1 105 ? 9.675 9.262 -16.402 1.00 93.06 105 HIS A C 1
ATOM 832 O O . HIS A 1 105 ? 9.407 9.773 -17.489 1.00 93.06 105 HIS A O 1
ATOM 838 N N . TYR A 1 106 ? 9.851 9.975 -15.291 1.00 89.81 106 TYR A N 1
ATOM 839 C CA . TYR A 1 106 ? 9.774 11.432 -15.262 1.00 89.81 106 TYR A CA 1
ATOM 840 C C . TYR A 1 106 ? 11.124 12.061 -15.632 1.00 89.81 106 TYR A C 1
ATOM 842 O O . TYR A 1 106 ? 12.174 11.574 -15.213 1.00 89.81 106 TYR A O 1
ATOM 850 N N . LYS A 1 107 ? 11.088 13.112 -16.458 1.00 80.25 107 LYS A N 1
ATOM 851 C CA . LYS A 1 107 ? 12.261 13.867 -16.925 1.00 80.25 107 LYS A CA 1
ATOM 852 C C . LYS A 1 107 ? 12.389 15.190 -16.191 1.00 80.25 107 LYS A C 1
ATOM 854 O O . LYS A 1 107 ? 11.332 15.800 -15.931 1.00 80.25 107 LYS A O 1
#

Radius of gyration: 23.44 Å; Cα contacts (8 Å, |Δi|>4): 40; chains: 1; bounding box: 50×51×52 Å

Secondary structure (DSSP, 8-state):
--SHHHHHHHHHHHSSS-S-S--PPP------SS-TTSSTT---HHHHHHHHHHTSHHHHHHHHHHHHHHHHHHT-SS-----HHHHHHHHHHHHHHHHHHHTTT--

Foldseek 3Di:
DPCVVVVVVVVVVVVPPDDDDDDDDDDDDDDDDDDPPPPPPDDQPLVVQLVVQCPPPQLVVLVVVLVVQVVVVVVDPDDPDDSVVSVVSSVVSSCVRRVVVSVVVPD

pLDDT: mean 80.42, std 20.82, range [43.47, 98.69]

Solvent-accessible surface area (backbone atoms only — not comparable to full-atom values): 6850 Å² total; per-residue (Å²): 144,85,62,66,66,61,51,50,53,50,52,61,60,57,72,76,73,77,81,76,97,75,85,77,83,93,83,85,86,90,88,81,91,90,77,86,87,72,65,91,76,75,71,64,70,52,59,61,45,41,55,58,28,42,68,33,76,68,25,36,54,33,42,52,52,28,51,55,40,46,57,58,50,74,72,45,96,79,74,90,74,75,56,62,66,41,45,51,54,23,4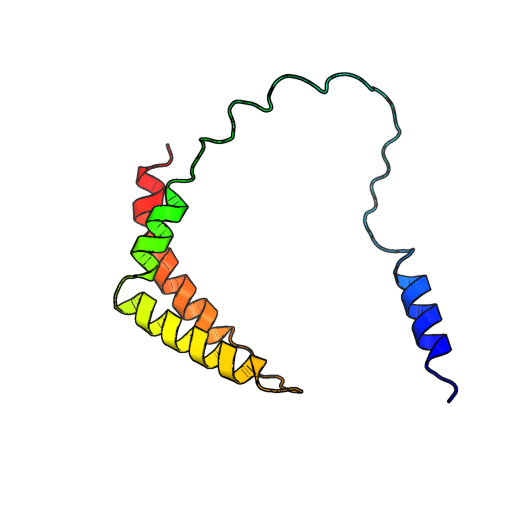7,52,46,30,49,68,56,26,51,77,55,43,64,71,75,60,131

Nearest PDB structures (foldseek):
  1pp9-assembly1_H  TM=9.780E-01  e=7.976E-05  Bos taurus
  3h1l-assembly1_H  TM=9.277E-01  e=5.146E-05  Gallus gallus
  3cwb-assembly1_H  TM=9.249E-01  e=1.091E-04  Gallus gallus
  8ugh-assembly1_3U  TM=9.690E-01  e=1.401E-04  Sus scrofa
  8p65-assembly1_U  TM=8.119E-01  e=1.025E-04  Bos taurus

Mean predicted aligned error: 15.36 Å

Organism: Strongylocentrotus purpuratus (NCBI:txid7668)

Sequence (107 aa):
MQDVTEITEIIMALEDEQILAGNPPEDEEEEEEEEEEEDEDLVDPRDKIREDCEATGHCAALKETFDACTDRVSAKSNTEETCTEEFFDFLHCVDHCTAPQTFKHYK

InterPro domains:
  IPR003422 Cytochrome b-c1 complex, subunit 6 [PTHR15336] (26-106)
  IPR023184 Ubiquinol-cytochrome C reductase hinge domain [PF02320] (44-105)
  IPR036811 Ubiquinol-cytochrome C reductase hinge domain superfamily [G3DSA:1.10.287.20] (26-107)
  IPR036811 Ubiquinol-cytochrome C reductase hinge domain superfamily [SSF81531] (30-105)